Protein AF-A0AAV3X9K4-F1 (afdb_monomer_lite)

Organism: NCBI:txid2530354

Sequence (136 aa):
MIKLVSDRGDRSDAYQQALDDFGITQLLSCISNYRDRDFDALRMSLKQQELEDIATLLIEQLSANLKGAVLANNVLVIRNRVKLQRPWMIVRILPGAKTHAIARFVNRQDADDRLRALRRYVPNATFEIVFDLEES

pLDDT: mean 85.59, std 14.06, range [35.25, 97.44]

Structure (mmCIF, N/CA/C/O backbone):
data_AF-A0AAV3X9K4-F1
#
_entry.id   AF-A0AAV3X9K4-F1
#
loop_
_atom_site.group_PDB
_atom_site.id
_atom_site.type_symbol
_atom_site.label_atom_id
_atom_site.label_alt_id
_atom_site.label_comp_id
_atom_site.label_asym_id
_atom_site.label_entity_id
_atom_site.label_seq_id
_atom_site.pdbx_PDB_ins_code
_atom_site.Cartn_x
_atom_site.Cartn_y
_atom_site.Cartn_z
_atom_site.occupancy
_atom_site.B_iso_or_equiv
_atom_site.auth_seq_id
_atom_site.auth_comp_id
_atom_site.auth_asym_id
_atom_site.auth_atom_id
_atom_site.pdbx_PDB_model_num
ATOM 1 N N . MET A 1 1 ? 5.827 48.069 6.671 1.00 35.25 1 MET A N 1
ATOM 2 C CA . MET A 1 1 ? 5.234 47.195 5.637 1.00 35.25 1 MET A CA 1
ATOM 3 C C . MET A 1 1 ? 5.969 45.861 5.693 1.00 35.25 1 MET A C 1
ATOM 5 O O . MET A 1 1 ? 7.052 45.746 5.141 1.00 35.25 1 MET A O 1
ATOM 9 N N . ILE A 1 2 ? 5.471 44.906 6.485 1.00 38.19 2 ILE A N 1
ATOM 10 C CA . ILE A 1 2 ? 6.116 43.595 6.655 1.00 38.19 2 ILE A CA 1
ATOM 11 C C . ILE A 1 2 ? 5.591 42.695 5.536 1.00 38.19 2 ILE A C 1
ATOM 13 O O . ILE A 1 2 ? 4.393 42.423 5.479 1.00 38.19 2 ILE A O 1
ATOM 17 N N . LYS A 1 3 ? 6.469 42.282 4.615 1.00 40.41 3 LYS A N 1
ATOM 18 C CA . LYS A 1 3 ? 6.157 41.247 3.623 1.00 40.41 3 LYS A CA 1
ATOM 19 C C . LYS A 1 3 ? 5.995 39.927 4.379 1.00 40.41 3 LYS A C 1
ATOM 21 O O . LYS A 1 3 ? 6.973 39.385 4.883 1.00 40.41 3 LYS A O 1
ATOM 26 N N . LEU A 1 4 ? 4.765 39.427 4.462 1.00 43.09 4 LEU A N 1
ATOM 27 C CA . LEU A 1 4 ? 4.508 38.028 4.784 1.00 43.09 4 LEU A CA 1
ATOM 28 C C . LEU A 1 4 ? 5.077 37.190 3.633 1.00 43.09 4 LEU A C 1
ATOM 30 O O . LEU A 1 4 ? 4.514 37.161 2.539 1.00 43.09 4 LEU A O 1
ATOM 34 N N . VAL A 1 5 ? 6.234 36.572 3.868 1.00 49.72 5 VAL A N 1
ATOM 35 C CA . VAL A 1 5 ? 6.786 35.532 2.997 1.00 49.72 5 VAL A CA 1
ATOM 36 C C . VAL A 1 5 ? 5.818 34.353 3.037 1.00 49.72 5 VAL A C 1
ATOM 38 O O . VAL A 1 5 ? 5.462 33.850 4.102 1.00 49.72 5 VAL A O 1
ATOM 41 N N . SER A 1 6 ? 5.339 33.966 1.859 1.00 50.53 6 SER A N 1
ATOM 42 C CA . SER A 1 6 ? 4.433 32.842 1.651 1.00 50.53 6 SER A CA 1
ATOM 43 C C . SER A 1 6 ? 5.185 31.516 1.839 1.00 50.53 6 SER A C 1
ATOM 45 O O . SER A 1 6 ? 5.531 30.852 0.871 1.00 50.53 6 SER A O 1
ATOM 47 N N . ASP A 1 7 ? 5.406 31.121 3.094 1.00 50.31 7 ASP A N 1
ATOM 48 C CA . ASP A 1 7 ? 6.065 29.870 3.539 1.00 50.31 7 ASP A CA 1
ATOM 49 C C . ASP A 1 7 ? 5.244 28.585 3.254 1.00 50.31 7 ASP A C 1
ATOM 51 O O . ASP A 1 7 ? 5.577 27.487 3.689 1.00 50.31 7 ASP A O 1
ATOM 55 N N . ARG A 1 8 ? 4.113 28.693 2.541 1.00 48.66 8 ARG A N 1
ATOM 56 C CA . ARG A 1 8 ? 3.212 27.555 2.280 1.00 48.66 8 ARG A CA 1
ATOM 57 C C . ARG A 1 8 ? 3.469 26.804 0.970 1.00 48.66 8 ARG A C 1
ATOM 59 O O . ARG A 1 8 ? 2.984 25.686 0.858 1.00 48.66 8 ARG A O 1
ATOM 66 N N . GLY A 1 9 ? 4.204 27.382 0.017 1.00 54.50 9 GLY A N 1
ATOM 67 C CA . GLY A 1 9 ? 4.560 26.700 -1.241 1.00 54.50 9 GLY A CA 1
ATOM 68 C C . GLY A 1 9 ? 5.779 25.784 -1.090 1.00 54.50 9 GLY A C 1
ATOM 69 O O . GLY A 1 9 ? 5.721 24.605 -1.413 1.00 54.50 9 GLY A O 1
ATOM 70 N N . ASP A 1 10 ? 6.830 26.301 -0.455 1.00 54.97 10 ASP A N 1
ATOM 71 C CA . ASP A 1 10 ? 8.169 25.692 -0.412 1.00 54.97 10 ASP A CA 1
ATOM 72 C C . ASP A 1 10 ? 8.216 2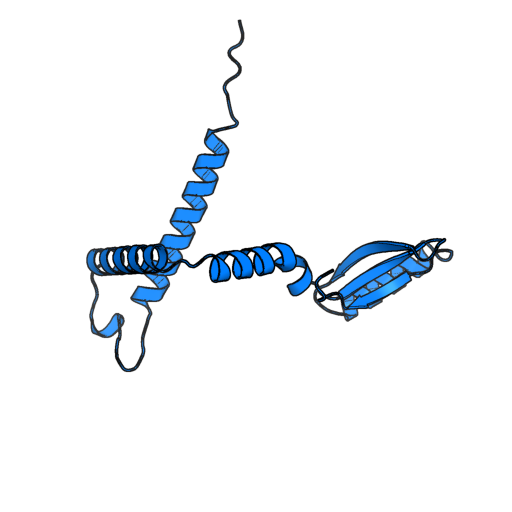4.324 0.307 1.00 54.97 10 ASP A C 1
ATOM 74 O O . ASP A 1 10 ? 8.901 23.392 -0.108 1.00 54.97 10 ASP A O 1
ATOM 78 N N . ARG A 1 11 ? 7.405 24.141 1.360 1.00 57.78 11 ARG A N 1
ATOM 79 C CA . ARG A 1 11 ? 7.310 22.857 2.085 1.00 57.78 11 ARG A CA 1
ATOM 80 C C . ARG A 1 11 ? 6.576 21.763 1.317 1.00 57.78 11 ARG A C 1
ATOM 82 O O . ARG A 1 11 ? 6.848 20.587 1.550 1.00 57.78 11 ARG A O 1
ATOM 89 N N . SER A 1 12 ? 5.622 22.138 0.468 1.00 65.00 12 SER A N 1
ATOM 90 C CA . SER A 1 12 ? 4.889 21.176 -0.357 1.00 65.00 12 SER A CA 1
ATOM 91 C C . SER A 1 12 ? 5.792 20.650 -1.466 1.00 65.00 12 SER A C 1
ATOM 93 O O . SER A 1 12 ? 5.822 19.445 -1.705 1.00 65.00 12 SER A O 1
ATOM 95 N N . ASP A 1 13 ? 6.577 21.544 -2.065 1.00 75.69 13 ASP A N 1
ATOM 96 C CA . ASP A 1 13 ? 7.486 21.221 -3.161 1.00 75.69 13 ASP A CA 1
ATOM 97 C C . ASP A 1 13 ? 8.658 20.361 -2.669 1.00 75.69 13 ASP A C 1
ATOM 99 O O . ASP A 1 13 ? 8.957 19.329 -3.265 1.00 75.69 13 ASP A O 1
ATOM 103 N N . ALA A 1 14 ? 9.246 20.687 -1.512 1.00 79.06 14 ALA A N 1
ATOM 104 C CA . ALA A 1 14 ? 10.305 19.872 -0.911 1.00 79.06 14 ALA A CA 1
ATOM 105 C C . ALA A 1 14 ? 9.825 18.472 -0.479 1.00 79.06 14 ALA A C 1
ATOM 107 O O . ALA A 1 14 ? 10.564 17.494 -0.600 1.00 79.06 14 ALA A O 1
ATOM 108 N N . TYR A 1 15 ? 8.592 18.352 0.029 1.00 71.56 15 TYR A N 1
ATOM 109 C CA . TYR A 1 15 ? 8.016 17.053 0.393 1.00 71.56 15 TYR A CA 1
ATOM 110 C C . TYR A 1 15 ? 7.717 16.199 -0.840 1.00 71.56 15 TYR A C 1
ATOM 112 O O . TYR A 1 15 ? 8.004 15.002 -0.835 1.00 71.56 15 TYR A O 1
ATOM 120 N N . GLN A 1 16 ? 7.170 16.813 -1.892 1.00 75.12 16 GLN A N 1
ATOM 121 C CA . GLN A 1 16 ? 6.910 16.125 -3.149 1.00 75.12 16 GLN A CA 1
ATOM 122 C C . GLN A 1 16 ? 8.218 15.657 -3.794 1.00 75.12 16 GLN A C 1
ATOM 124 O O . GLN A 1 16 ? 8.327 14.481 -4.124 1.00 75.12 16 GLN A O 1
ATOM 129 N N . GLN A 1 17 ? 9.241 16.515 -3.837 1.00 80.06 17 GLN A N 1
ATOM 130 C CA . GLN A 1 17 ? 10.571 16.148 -4.326 1.00 80.06 17 GLN A CA 1
ATOM 131 C C . GLN A 1 17 ? 11.157 14.962 -3.547 1.00 80.06 17 GLN A C 1
ATOM 133 O O . GLN A 1 17 ? 11.665 14.023 -4.143 1.00 80.06 17 GLN A O 1
ATOM 138 N N . ALA A 1 18 ? 11.030 14.947 -2.216 1.00 79.25 18 ALA A N 1
ATOM 139 C CA . ALA A 1 18 ? 11.521 13.836 -1.404 1.00 79.25 18 ALA A CA 1
ATOM 140 C C . ALA A 1 18 ? 10.777 12.513 -1.670 1.00 79.25 18 ALA A C 1
ATOM 142 O O . ALA A 1 18 ? 11.379 11.440 -1.597 1.00 79.25 18 ALA A O 1
ATOM 143 N N . LEU A 1 19 ? 9.472 12.568 -1.954 1.00 72.25 19 LEU A N 1
ATOM 144 C CA . LEU A 1 19 ? 8.698 11.388 -2.346 1.00 72.25 19 LEU A CA 1
ATOM 145 C C . LEU A 1 19 ? 9.105 10.882 -3.729 1.00 72.25 19 LEU A C 1
ATOM 147 O O . LEU A 1 19 ? 9.238 9.668 -3.905 1.00 72.25 19 LEU A O 1
ATOM 151 N N . ASP A 1 20 ? 9.317 11.796 -4.673 1.00 80.12 20 ASP A N 1
ATOM 152 C CA . ASP A 1 20 ? 9.749 11.478 -6.030 1.00 80.12 20 ASP A CA 1
ATOM 153 C C . ASP A 1 20 ? 11.145 10.835 -5.997 1.00 80.12 20 ASP A C 1
ATOM 155 O O . ASP A 1 20 ? 11.333 9.733 -6.517 1.00 80.12 20 ASP A O 1
ATOM 159 N N . ASP A 1 21 ? 12.087 11.436 -5.264 1.00 83.50 21 ASP A N 1
ATOM 160 C CA . ASP A 1 21 ? 13.442 10.913 -5.066 1.00 83.50 21 ASP A CA 1
ATOM 161 C C . ASP A 1 21 ? 13.423 9.525 -4.406 1.00 83.50 21 ASP A C 1
ATOM 163 O O . ASP A 1 21 ? 14.137 8.608 -4.830 1.00 83.50 21 ASP A O 1
ATOM 167 N N . PHE A 1 22 ? 12.580 9.333 -3.385 1.00 82.69 22 PHE A N 1
ATOM 168 C CA . PHE A 1 22 ? 12.434 8.043 -2.709 1.00 82.69 22 PHE A CA 1
ATOM 169 C C . PHE A 1 22 ? 11.865 6.971 -3.646 1.00 82.69 22 PHE A C 1
ATOM 171 O O . PHE A 1 22 ? 12.391 5.856 -3.705 1.00 82.69 22 PHE A O 1
ATOM 178 N N . GLY A 1 23 ? 10.813 7.305 -4.398 1.00 85.62 23 GLY A N 1
ATOM 179 C CA . GLY A 1 23 ? 10.168 6.397 -5.344 1.00 85.62 23 GLY A CA 1
ATOM 180 C C . GLY A 1 23 ? 11.102 5.972 -6.477 1.00 85.62 23 GLY A C 1
ATOM 181 O O . GLY A 1 23 ? 11.216 4.777 -6.760 1.00 85.62 23 GLY A O 1
ATOM 182 N N . ILE A 1 24 ? 11.823 6.926 -7.074 1.00 88.81 24 ILE A N 1
ATOM 183 C CA . ILE A 1 24 ? 12.800 6.665 -8.142 1.00 88.81 24 ILE A CA 1
ATOM 184 C C . ILE A 1 24 ? 13.943 5.795 -7.614 1.00 88.81 24 ILE A C 1
ATOM 186 O O . ILE A 1 24 ? 14.280 4.782 -8.227 1.00 88.81 24 ILE A O 1
ATOM 190 N N . THR A 1 25 ? 14.488 6.117 -6.439 1.00 90.81 25 THR A N 1
ATOM 191 C CA . THR A 1 25 ? 15.557 5.321 -5.814 1.00 90.81 25 THR A CA 1
ATOM 192 C C . THR A 1 25 ? 15.117 3.874 -5.578 1.00 90.81 25 THR A C 1
ATOM 194 O O . THR A 1 25 ? 15.864 2.934 -5.863 1.00 90.81 25 THR A O 1
ATOM 197 N N . GLN A 1 26 ? 13.893 3.669 -5.085 1.00 91.38 26 GLN A N 1
ATOM 198 C CA . GLN A 1 26 ? 13.358 2.331 -4.850 1.00 91.38 26 GLN A CA 1
ATOM 199 C C . GLN A 1 26 ? 13.172 1.548 -6.157 1.00 91.38 26 GLN A C 1
ATOM 201 O O . GLN A 1 26 ? 13.499 0.360 -6.206 1.00 91.38 26 GLN A O 1
ATOM 206 N N . LEU A 1 27 ? 12.688 2.203 -7.216 1.00 94.00 27 LEU A N 1
ATOM 207 C CA . LEU A 1 27 ? 12.517 1.589 -8.531 1.00 94.00 27 LEU A CA 1
ATOM 208 C C . LEU A 1 27 ? 13.863 1.186 -9.150 1.00 94.00 27 LEU A C 1
ATOM 210 O O . LEU A 1 27 ? 14.019 0.037 -9.558 1.00 94.00 27 LEU A O 1
ATOM 214 N N . LEU A 1 28 ? 14.856 2.080 -9.147 1.00 94.00 28 LEU A N 1
ATOM 215 C CA . LEU A 1 28 ? 16.207 1.793 -9.648 1.00 94.00 28 LEU A CA 1
ATOM 216 C C . LEU A 1 28 ? 16.866 0.638 -8.879 1.00 94.00 28 LEU A C 1
ATOM 218 O O . LEU A 1 28 ? 17.466 -0.259 -9.476 1.00 94.00 28 LEU A O 1
ATOM 222 N N . SER A 1 29 ? 16.702 0.608 -7.554 1.00 92.75 29 SER A N 1
ATOM 223 C CA . SER A 1 29 ? 17.171 -0.503 -6.719 1.00 92.75 29 SER A CA 1
ATOM 224 C C . SER A 1 29 ? 16.474 -1.820 -7.079 1.00 92.75 29 SER A C 1
ATOM 226 O O . SER A 1 29 ? 17.122 -2.860 -7.181 1.00 92.75 29 SER A O 1
ATOM 228 N N . CYS A 1 30 ? 15.166 -1.790 -7.343 1.00 93.69 30 CYS A N 1
ATOM 229 C CA . CYS A 1 30 ? 14.429 -2.975 -7.769 1.00 93.69 30 CYS A CA 1
ATOM 230 C C . CYS A 1 30 ? 14.936 -3.503 -9.117 1.00 93.69 30 CYS A C 1
ATOM 232 O O . CYS A 1 30 ? 15.242 -4.688 -9.210 1.00 93.69 30 CYS A O 1
ATOM 234 N N . ILE A 1 31 ? 15.093 -2.632 -10.122 1.00 94.25 31 ILE A N 1
ATOM 235 C CA . ILE A 1 31 ? 15.561 -3.011 -11.465 1.00 94.25 31 ILE A CA 1
ATOM 236 C C . ILE A 1 31 ? 16.985 -3.575 -11.402 1.00 94.25 31 ILE A C 1
ATOM 238 O O . ILE A 1 31 ? 17.242 -4.650 -11.934 1.00 94.25 31 ILE A O 1
ATOM 242 N N . SER A 1 32 ? 17.903 -2.890 -10.713 1.00 94.25 32 SER A N 1
ATOM 243 C CA . SER A 1 32 ? 19.316 -3.299 -10.625 1.00 94.25 32 SER A CA 1
ATOM 244 C C . SER A 1 32 ? 19.544 -4.625 -9.893 1.00 94.25 32 SER A C 1
ATOM 246 O O . SER A 1 32 ? 20.552 -5.288 -10.131 1.00 94.25 32 SER A O 1
ATOM 248 N N . ASN A 1 33 ? 18.606 -5.037 -9.037 1.00 94.38 33 ASN A N 1
ATOM 249 C CA . ASN A 1 33 ? 18.652 -6.311 -8.319 1.00 94.38 33 ASN A CA 1
ATOM 250 C C . ASN A 1 33 ? 17.677 -7.361 -8.882 1.00 94.38 33 ASN A C 1
ATOM 252 O O . ASN A 1 33 ? 17.576 -8.456 -8.323 1.00 94.38 33 ASN A O 1
ATOM 256 N N . TYR A 1 34 ? 16.942 -7.051 -9.955 1.00 94.81 34 TYR A N 1
ATOM 257 C CA . TYR A 1 34 ? 15.930 -7.954 -10.493 1.00 94.81 34 TYR A CA 1
ATOM 258 C C . TYR A 1 34 ? 16.566 -9.156 -11.193 1.00 94.81 34 TYR A C 1
ATOM 260 O O . TYR A 1 34 ? 17.508 -9.025 -11.983 1.00 94.81 34 TYR A O 1
ATOM 268 N N . ARG A 1 35 ? 16.016 -10.340 -10.911 1.00 94.62 35 ARG A N 1
ATOM 269 C CA . ARG A 1 35 ? 16.466 -11.594 -11.501 1.00 94.62 35 ARG A CA 1
ATOM 270 C C . ARG A 1 35 ? 15.337 -12.609 -11.592 1.00 94.62 35 ARG A C 1
ATOM 272 O O . ARG A 1 35 ? 14.777 -13.010 -10.573 1.00 94.62 35 ARG A O 1
ATOM 279 N N . ASP A 1 36 ? 15.089 -13.094 -12.796 1.00 94.81 36 ASP A N 1
ATOM 280 C CA . ASP A 1 36 ? 14.245 -14.245 -13.075 1.00 94.81 36 ASP A CA 1
ATOM 281 C C . ASP A 1 36 ? 14.847 -15.107 -14.207 1.00 94.81 36 ASP A C 1
ATOM 283 O O . ASP A 1 36 ? 16.066 -15.140 -14.403 1.00 94.81 36 ASP A O 1
ATOM 287 N N . ARG A 1 37 ? 14.010 -15.897 -14.890 1.00 93.69 37 ARG A N 1
ATOM 288 C CA . ARG A 1 37 ? 14.438 -16.751 -16.006 1.00 93.69 37 ARG A CA 1
ATOM 289 C C . ARG A 1 37 ? 14.774 -15.948 -17.267 1.00 93.69 37 ARG A C 1
ATOM 291 O O . ARG A 1 37 ? 15.647 -16.380 -18.018 1.00 93.69 37 ARG A O 1
ATOM 298 N N . ASP A 1 38 ? 14.080 -14.842 -17.489 1.00 92.81 38 ASP A N 1
ATOM 299 C CA . ASP A 1 38 ? 14.089 -14.086 -18.738 1.00 92.81 38 ASP A CA 1
ATOM 300 C C . ASP A 1 38 ? 15.000 -12.848 -18.643 1.00 92.81 38 ASP A C 1
ATOM 302 O O . ASP A 1 38 ? 15.515 -12.379 -19.659 1.00 92.81 38 ASP A O 1
ATOM 306 N N . PHE A 1 39 ? 15.269 -12.357 -17.428 1.00 92.44 39 PHE A N 1
ATOM 307 C CA . PHE A 1 39 ? 16.092 -11.183 -17.159 1.00 92.44 39 PHE A CA 1
ATOM 308 C C . PHE A 1 39 ? 16.954 -11.349 -15.901 1.00 92.44 39 PHE A C 1
ATOM 310 O O . PHE A 1 39 ? 16.492 -11.786 -14.851 1.00 92.44 39 PHE A O 1
ATOM 317 N N . ASP A 1 40 ? 18.220 -10.938 -15.976 1.00 94.81 40 ASP A N 1
ATOM 318 C CA . ASP A 1 40 ? 19.151 -10.947 -14.845 1.00 94.81 40 ASP A CA 1
ATOM 319 C C . ASP A 1 40 ? 20.024 -9.690 -14.900 1.00 94.81 40 ASP A C 1
ATOM 321 O O . ASP A 1 40 ? 21.003 -9.629 -15.651 1.00 94.81 40 ASP A O 1
ATOM 325 N N . ALA A 1 41 ? 19.656 -8.683 -14.105 1.00 92.19 41 ALA A N 1
ATOM 326 C CA . ALA A 1 41 ? 20.299 -7.370 -14.110 1.00 92.19 41 ALA A CA 1
ATOM 327 C C . ALA A 1 41 ? 21.808 -7.451 -13.833 1.00 92.19 41 ALA A C 1
ATOM 329 O O . ALA A 1 41 ? 22.609 -6.761 -14.470 1.00 92.19 41 ALA A O 1
ATOM 330 N N . LEU A 1 42 ? 22.205 -8.340 -12.917 1.00 89.00 42 LEU A N 1
ATOM 331 C CA . LEU A 1 42 ? 23.599 -8.518 -12.515 1.00 89.00 42 LEU A CA 1
ATOM 332 C C . LEU A 1 42 ? 24.422 -9.148 -13.638 1.00 89.00 42 LEU A C 1
ATOM 334 O O . LEU A 1 42 ? 25.557 -8.739 -13.880 1.00 89.00 42 LEU A O 1
ATOM 338 N N . ARG A 1 43 ? 23.854 -10.120 -14.363 1.00 91.75 43 ARG A N 1
ATOM 339 C CA . ARG A 1 43 ? 24.532 -10.733 -15.519 1.00 91.75 43 ARG A CA 1
ATOM 340 C C . ARG A 1 43 ? 24.632 -9.787 -16.706 1.00 91.75 43 ARG A C 1
ATOM 342 O O . ARG A 1 43 ? 25.597 -9.883 -17.459 1.00 91.75 43 ARG A O 1
ATOM 349 N N . MET A 1 44 ? 23.662 -8.892 -16.867 1.00 92.50 44 MET A N 1
ATOM 350 C CA . MET A 1 44 ? 23.648 -7.913 -17.953 1.00 92.50 44 MET A CA 1
ATOM 351 C C . MET A 1 44 ? 24.597 -6.732 -17.715 1.00 92.50 44 MET A C 1
ATOM 353 O O . MET A 1 44 ? 24.901 -6.023 -18.666 1.00 92.50 44 MET A O 1
ATOM 357 N N . SER A 1 45 ? 25.123 -6.557 -16.492 1.00 89.25 45 SER A N 1
ATOM 358 C CA . SER A 1 45 ? 26.061 -5.473 -16.144 1.00 89.25 45 SER A CA 1
ATOM 359 C C . SER A 1 45 ? 25.543 -4.090 -16.561 1.00 89.25 45 SER A C 1
ATOM 361 O O . SER A 1 45 ? 26.275 -3.297 -17.156 1.00 89.25 45 SER A O 1
ATOM 363 N N . LEU A 1 46 ? 24.264 -3.832 -16.270 1.00 89.94 46 LEU A N 1
ATOM 364 C CA . LEU A 1 46 ? 23.570 -2.613 -16.681 1.00 89.94 46 LEU A CA 1
ATOM 365 C C . LEU A 1 46 ? 24.288 -1.369 -16.159 1.00 89.94 46 LEU A C 1
ATOM 367 O O . LEU A 1 46 ? 24.635 -1.274 -14.978 1.00 89.94 46 LEU A O 1
ATOM 371 N N . LYS A 1 47 ? 24.485 -0.393 -17.043 1.00 93.56 47 LYS A N 1
ATOM 372 C CA . LYS A 1 47 ? 24.982 0.926 -16.657 1.00 93.56 47 LYS A CA 1
ATOM 373 C C . LYS A 1 47 ? 23.875 1.721 -15.978 1.00 93.56 47 LYS A C 1
ATOM 375 O O . LYS A 1 47 ? 22.694 1.513 -16.239 1.00 93.56 47 LYS A O 1
ATOM 380 N N . GLN A 1 48 ? 24.273 2.712 -15.183 1.00 90.75 48 GLN A N 1
ATOM 381 C CA . GLN A 1 48 ? 23.339 3.632 -14.532 1.00 90.75 48 GLN A CA 1
ATOM 382 C C . GLN A 1 48 ? 22.353 4.268 -15.528 1.00 90.75 48 GLN A C 1
ATOM 384 O O . GLN A 1 48 ? 21.156 4.270 -15.272 1.00 90.75 48 GLN A O 1
ATOM 389 N N . GLN A 1 49 ? 22.838 4.707 -16.695 1.00 93.12 49 GLN A N 1
ATOM 390 C CA . GLN A 1 49 ? 21.980 5.274 -17.740 1.00 93.12 49 GLN A CA 1
ATOM 391 C C . GLN A 1 49 ? 20.918 4.279 -18.231 1.00 93.12 49 GLN A C 1
ATOM 393 O O . GLN A 1 49 ? 19.764 4.643 -18.392 1.00 93.12 49 GLN A O 1
ATOM 398 N N . GLU A 1 50 ? 21.280 3.008 -18.424 1.00 92.94 50 GLU A N 1
ATOM 399 C CA . GLU A 1 50 ? 20.333 1.987 -18.892 1.00 92.94 50 GLU A CA 1
ATOM 400 C C . GLU A 1 50 ? 19.269 1.686 -17.828 1.00 92.94 50 GLU A C 1
ATOM 402 O O . GLU A 1 50 ? 18.110 1.454 -18.163 1.00 92.94 50 GLU A O 1
ATOM 407 N N . LEU A 1 51 ? 19.633 1.731 -16.541 1.00 92.44 51 LEU A N 1
ATOM 408 C CA . LEU A 1 51 ? 18.672 1.611 -15.440 1.00 92.44 51 LEU A CA 1
ATOM 409 C C . LEU A 1 51 ? 17.673 2.776 -15.433 1.00 92.44 51 LEU A C 1
ATOM 411 O O . LEU A 1 51 ? 16.47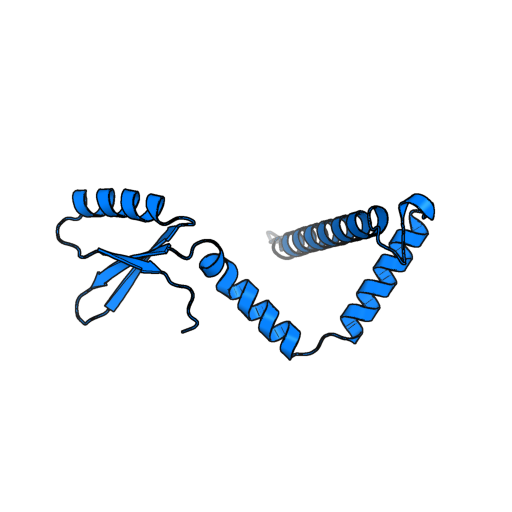7 2.553 -15.242 1.00 92.44 51 LEU A O 1
ATOM 415 N N . GLU A 1 52 ? 18.156 3.998 -15.652 1.00 93.19 52 GLU A N 1
ATOM 416 C CA . GLU A 1 52 ? 17.335 5.212 -15.724 1.00 93.19 52 GLU A CA 1
ATOM 417 C C . GLU A 1 52 ? 16.409 5.209 -16.946 1.00 93.19 52 GLU A C 1
ATOM 419 O O . GLU A 1 52 ? 15.223 5.530 -16.825 1.00 93.19 52 GLU A O 1
ATOM 424 N N . ASP A 1 53 ? 16.906 4.765 -18.100 1.00 93.94 53 ASP A N 1
ATOM 425 C CA . ASP A 1 53 ? 16.118 4.644 -19.327 1.00 93.94 53 ASP A CA 1
ATOM 426 C C . ASP A 1 53 ? 15.015 3.582 -19.165 1.00 93.94 53 ASP A C 1
ATOM 428 O O . ASP A 1 53 ? 13.857 3.824 -19.516 1.00 93.94 53 ASP A O 1
ATOM 432 N N . ILE A 1 54 ? 15.328 2.427 -18.559 1.00 94.81 54 ILE A N 1
ATOM 433 C CA . ILE A 1 54 ? 14.326 1.398 -18.232 1.00 94.81 54 ILE A CA 1
ATOM 434 C C . ILE A 1 54 ? 13.281 1.957 -17.260 1.00 94.81 54 ILE A C 1
ATOM 436 O O . ILE A 1 54 ? 12.084 1.775 -17.485 1.00 94.81 54 ILE A O 1
ATOM 440 N N . ALA A 1 55 ? 13.701 2.642 -16.192 1.00 93.19 55 ALA A N 1
ATOM 441 C CA . ALA A 1 55 ? 12.778 3.240 -15.230 1.00 93.19 55 ALA A CA 1
ATOM 442 C C . ALA A 1 55 ? 11.834 4.247 -15.908 1.00 93.19 55 ALA A C 1
ATOM 444 O O . ALA A 1 55 ? 10.626 4.211 -15.668 1.00 93.19 55 ALA A O 1
ATOM 445 N N . THR A 1 56 ? 12.367 5.081 -16.804 1.00 94.44 56 THR A N 1
ATOM 446 C CA . THR A 1 56 ? 11.592 6.049 -17.592 1.00 94.44 56 THR A CA 1
ATOM 447 C C . THR A 1 56 ? 10.547 5.345 -18.456 1.00 94.44 56 THR A C 1
ATOM 449 O O . THR A 1 56 ? 9.359 5.652 -18.353 1.00 94.44 56 THR A O 1
ATOM 452 N N . LEU A 1 57 ? 10.952 4.332 -19.229 1.00 95.25 57 LEU A N 1
ATOM 453 C CA . LEU A 1 57 ? 10.038 3.557 -20.074 1.00 95.25 57 LEU A CA 1
ATOM 454 C C . LEU A 1 57 ? 8.938 2.863 -19.260 1.00 95.25 57 LEU A C 1
ATOM 456 O O . LEU A 1 57 ? 7.781 2.836 -19.679 1.00 95.25 57 LEU A O 1
ATOM 460 N N . LEU A 1 58 ? 9.266 2.318 -18.086 1.00 94.12 58 LEU A N 1
ATOM 461 C CA . LEU A 1 58 ? 8.283 1.687 -17.203 1.00 94.12 58 LEU A CA 1
ATOM 462 C C . LEU A 1 58 ? 7.274 2.700 -16.649 1.00 94.12 58 LEU A C 1
ATOM 464 O O . LEU A 1 58 ? 6.079 2.403 -16.601 1.00 94.12 58 LEU A O 1
ATOM 468 N N . ILE A 1 59 ? 7.727 3.895 -16.258 1.00 91.44 59 ILE A N 1
ATOM 469 C CA . ILE A 1 59 ? 6.850 4.975 -15.785 1.00 91.44 59 ILE A CA 1
ATOM 470 C C . ILE A 1 59 ? 5.914 5.433 -16.908 1.00 91.44 59 ILE A C 1
ATOM 472 O O . ILE A 1 59 ? 4.710 5.577 -16.677 1.00 91.44 59 ILE A O 1
ATOM 476 N N . GLU A 1 60 ? 6.428 5.617 -18.124 1.00 92.50 60 GLU A N 1
ATOM 477 C CA . GLU A 1 60 ? 5.625 5.987 -19.294 1.00 92.50 60 GLU A CA 1
ATOM 478 C C . GLU A 1 60 ? 4.577 4.918 -19.622 1.00 92.50 60 GLU A C 1
ATOM 480 O O . GLU A 1 60 ? 3.392 5.228 -19.776 1.00 92.50 60 GLU A O 1
ATOM 485 N N . GLN A 1 61 ? 4.987 3.646 -19.663 1.00 93.00 61 GLN A N 1
ATOM 486 C CA . GLN A 1 61 ? 4.085 2.523 -19.913 1.00 93.00 61 GLN A CA 1
ATOM 487 C C . GLN A 1 61 ? 3.003 2.419 -18.842 1.00 93.00 61 GLN A C 1
ATOM 489 O O . GLN A 1 61 ? 1.828 2.251 -19.176 1.00 93.00 61 GLN A O 1
ATOM 494 N N . LEU A 1 62 ? 3.367 2.533 -17.563 1.00 89.50 62 LEU A N 1
ATOM 495 C CA . LEU A 1 62 ? 2.404 2.519 -16.467 1.00 89.50 62 LEU A CA 1
ATOM 496 C C . LEU A 1 62 ? 1.400 3.661 -16.631 1.00 89.50 62 LEU A C 1
ATOM 498 O O . LEU A 1 62 ? 0.196 3.414 -16.599 1.00 89.50 62 LEU A O 1
ATOM 502 N N . SER A 1 63 ? 1.895 4.878 -16.864 1.00 89.88 63 SER A N 1
ATOM 503 C CA . SER A 1 63 ? 1.083 6.091 -17.007 1.00 89.88 63 SER A CA 1
ATOM 504 C C . SER A 1 63 ? 0.083 5.978 -18.156 1.00 89.88 63 SER A C 1
ATOM 506 O O . SER A 1 63 ? -1.094 6.292 -17.980 1.00 89.88 63 SER A O 1
ATOM 508 N N . ALA A 1 64 ? 0.515 5.449 -19.303 1.00 91.62 64 ALA A N 1
ATOM 509 C CA . ALA A 1 64 ? -0.346 5.223 -20.461 1.00 91.62 64 ALA A CA 1
ATOM 510 C C . ALA A 1 64 ? -1.430 4.155 -20.219 1.00 91.62 64 ALA A C 1
ATOM 512 O O . ALA A 1 64 ? -2.468 4.164 -20.880 1.00 91.62 64 ALA A O 1
ATOM 513 N N . ASN A 1 65 ? -1.212 3.241 -19.270 1.00 90.69 65 ASN A N 1
ATOM 514 C CA . ASN A 1 65 ? -2.115 2.127 -18.976 1.00 90.69 65 ASN A CA 1
ATOM 515 C C . ASN A 1 65 ? -2.958 2.323 -17.702 1.00 90.69 65 ASN A C 1
ATOM 517 O O . ASN A 1 65 ? -3.713 1.420 -17.320 1.00 90.69 65 ASN A O 1
ATOM 521 N N . LEU A 1 66 ? -2.884 3.489 -17.048 1.00 90.56 66 LEU A N 1
ATOM 522 C CA . LEU A 1 66 ? -3.693 3.787 -15.866 1.00 90.56 66 LEU A CA 1
ATOM 523 C C . LEU A 1 66 ? -5.186 3.838 -16.217 1.00 90.56 66 LEU A C 1
ATOM 525 O O . LEU A 1 66 ? -5.668 4.725 -16.918 1.00 90.56 66 LEU A O 1
ATOM 529 N N . LYS A 1 67 ? -5.951 2.891 -15.665 1.00 91.81 67 LYS A N 1
ATOM 530 C CA . LYS A 1 67 ? -7.417 2.867 -15.755 1.00 91.81 67 LYS A CA 1
ATOM 531 C C . LYS A 1 67 ? -8.037 3.419 -14.479 1.00 91.81 67 LYS A C 1
ATOM 533 O O . LYS A 1 67 ? -7.563 3.133 -13.378 1.00 91.81 67 LYS A O 1
ATOM 538 N N . GLY A 1 68 ? -9.173 4.105 -14.614 1.00 89.19 68 GLY A N 1
ATOM 539 C CA . GLY A 1 68 ? -9.920 4.650 -13.473 1.00 89.19 68 GLY A CA 1
ATOM 540 C C . GLY A 1 68 ? -10.243 3.608 -12.394 1.00 89.19 68 GLY A C 1
ATOM 541 O O . GLY A 1 68 ? -10.139 3.910 -11.211 1.00 89.19 68 GLY A O 1
ATOM 542 N N . ALA A 1 69 ? -10.531 2.359 -12.779 1.00 87.25 69 ALA A N 1
ATOM 543 C CA . ALA A 1 69 ? -10.770 1.263 -11.834 1.00 87.25 69 ALA A CA 1
ATOM 544 C C . ALA A 1 69 ? -9.550 0.953 -10.943 1.00 87.25 69 ALA A C 1
ATOM 546 O O . ALA A 1 69 ? -9.698 0.736 -9.742 1.00 87.25 69 ALA A O 1
ATOM 547 N N . VAL A 1 70 ? -8.339 0.983 -11.511 1.00 86.38 70 VAL A N 1
ATOM 548 C CA . VAL A 1 70 ? -7.092 0.766 -10.760 1.00 86.38 70 VAL A CA 1
ATOM 549 C C . VAL A 1 70 ? -6.868 1.917 -9.784 1.00 86.38 70 VAL A C 1
ATOM 551 O O . VAL A 1 70 ? -6.537 1.682 -8.623 1.00 86.38 70 VAL A O 1
ATOM 554 N N . LEU A 1 71 ? -7.101 3.158 -10.216 1.00 89.94 71 LEU A N 1
ATOM 555 C CA . LEU A 1 71 ? -6.984 4.331 -9.347 1.00 89.94 71 LEU A CA 1
ATOM 556 C C . LEU A 1 71 ? -7.999 4.291 -8.200 1.00 89.94 71 LEU A C 1
ATOM 558 O O . LEU A 1 71 ? -7.622 4.499 -7.049 1.00 89.94 71 LEU A O 1
ATOM 562 N N . ALA A 1 72 ? -9.258 3.957 -8.488 1.00 87.12 72 ALA A N 1
ATOM 563 C CA . ALA A 1 72 ? -10.304 3.828 -7.477 1.00 87.12 72 ALA A CA 1
ATOM 564 C C . ALA A 1 72 ? -9.947 2.771 -6.419 1.00 87.12 72 ALA A C 1
ATOM 566 O O . ALA A 1 72 ? -10.032 3.051 -5.223 1.00 87.12 72 ALA A O 1
ATOM 567 N N . ASN A 1 73 ? -9.463 1.600 -6.847 1.00 85.50 73 ASN A N 1
ATOM 568 C CA . ASN A 1 73 ? -9.012 0.550 -5.935 1.00 85.50 73 ASN A CA 1
ATOM 569 C C . ASN A 1 73 ? -7.815 0.995 -5.074 1.00 85.50 73 ASN A C 1
ATOM 571 O O . ASN A 1 73 ? -7.789 0.763 -3.870 1.00 85.50 73 ASN A O 1
ATOM 575 N N . ASN A 1 74 ? -6.831 1.688 -5.653 1.00 84.88 74 ASN A N 1
ATOM 576 C CA . ASN A 1 74 ? -5.695 2.202 -4.882 1.00 84.88 74 ASN A CA 1
ATOM 577 C C . ASN A 1 74 ? -6.120 3.266 -3.862 1.00 84.88 74 ASN A C 1
ATOM 579 O O . ASN A 1 74 ? -5.679 3.227 -2.714 1.00 84.88 74 ASN A O 1
ATOM 583 N N . VAL A 1 75 ? -7.013 4.185 -4.239 1.00 88.31 75 VAL A N 1
ATOM 584 C CA . VAL A 1 75 ? -7.572 5.184 -3.314 1.00 88.31 75 VAL A CA 1
ATOM 585 C C . VAL A 1 75 ? -8.293 4.503 -2.155 1.00 88.31 75 VAL A C 1
ATOM 587 O O . VAL A 1 75 ? -8.129 4.918 -1.007 1.00 88.31 75 VAL A O 1
ATOM 590 N N . LEU A 1 76 ? -9.055 3.447 -2.435 1.00 83.69 76 LEU A N 1
ATOM 591 C CA . LEU A 1 76 ? -9.722 2.652 -1.413 1.00 83.69 76 LEU A CA 1
ATOM 592 C C . LEU A 1 76 ? -8.713 2.030 -0.435 1.00 83.69 76 LEU A C 1
ATOM 594 O O . LEU A 1 76 ? -8.841 2.209 0.778 1.00 83.69 76 LEU A O 1
ATOM 598 N N . VAL A 1 77 ? -7.669 1.376 -0.950 1.00 81.31 77 VAL A N 1
ATOM 599 C CA . VAL A 1 77 ? -6.594 0.792 -0.130 1.00 81.31 77 VAL A CA 1
ATOM 600 C C . VAL A 1 77 ? -5.897 1.857 0.719 1.00 81.31 77 VAL A C 1
ATOM 602 O O . VAL A 1 77 ? -5.661 1.637 1.906 1.00 81.31 77 VAL A O 1
ATOM 605 N N . ILE A 1 78 ? -5.599 3.031 0.154 1.00 84.25 78 ILE A N 1
AT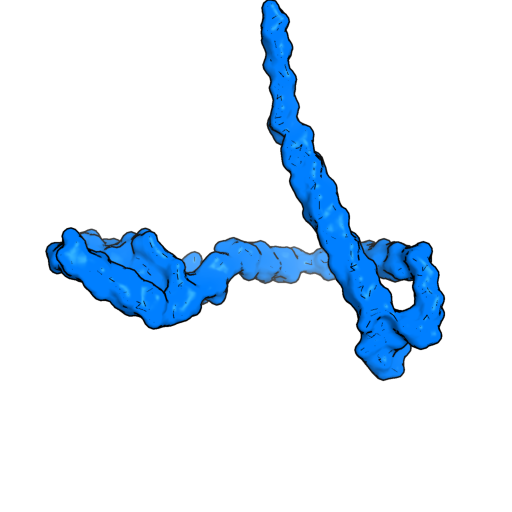OM 606 C CA . ILE A 1 78 ? -4.958 4.143 0.872 1.00 84.25 78 ILE A CA 1
ATOM 607 C C . ILE A 1 78 ? -5.858 4.649 2.002 1.00 84.25 78 ILE A C 1
ATOM 609 O O . ILE A 1 78 ? -5.405 4.765 3.143 1.00 84.25 78 ILE A O 1
ATOM 613 N N . ARG A 1 79 ? -7.137 4.910 1.711 1.00 82.50 79 ARG A N 1
ATOM 614 C CA . ARG A 1 79 ? -8.116 5.382 2.705 1.00 82.50 79 ARG A CA 1
ATOM 615 C C . ARG A 1 79 ? -8.296 4.380 3.843 1.00 82.50 79 ARG A C 1
ATOM 617 O O . ARG A 1 79 ? -8.419 4.782 4.997 1.00 82.50 79 ARG A O 1
ATOM 624 N N . ASN A 1 80 ? -8.232 3.089 3.534 1.00 81.50 80 ASN A N 1
ATOM 625 C CA . ASN A 1 80 ? -8.418 2.017 4.507 1.00 81.50 80 ASN A CA 1
ATOM 626 C C . ASN A 1 80 ? -7.106 1.482 5.100 1.00 81.50 80 ASN A C 1
ATOM 628 O O . ASN A 1 80 ? -7.140 0.577 5.932 1.00 81.50 80 ASN A O 1
ATOM 632 N N . ARG A 1 81 ? -5.945 2.059 4.764 1.00 77.38 81 ARG A N 1
ATOM 633 C CA . ARG A 1 81 ? -4.625 1.550 5.175 1.00 77.38 81 ARG A CA 1
ATOM 634 C C . ARG A 1 81 ? -4.484 1.404 6.690 1.00 77.38 81 ARG A C 1
ATOM 636 O O . ARG A 1 81 ? -3.942 0.411 7.167 1.00 77.38 81 ARG A O 1
ATOM 643 N N . VAL A 1 82 ? -5.009 2.364 7.454 1.00 71.31 82 VAL A N 1
ATOM 644 C CA . VAL A 1 82 ? -4.997 2.306 8.927 1.00 71.31 82 VAL A CA 1
ATOM 645 C C . VAL A 1 82 ? -5.915 1.199 9.449 1.00 71.31 82 VAL A C 1
ATOM 647 O O . VAL A 1 82 ? -5.542 0.526 10.409 1.00 71.31 82 VAL A O 1
ATOM 650 N N . LYS A 1 83 ? -7.077 0.972 8.815 1.00 77.44 83 LYS A N 1
ATOM 651 C CA . LYS A 1 83 ? -7.966 -0.146 9.168 1.00 77.44 83 LYS A CA 1
ATOM 652 C C . LYS A 1 83 ? -7.268 -1.485 8.929 1.00 77.44 83 LYS A C 1
ATOM 654 O O . LYS A 1 83 ? -7.225 -2.315 9.828 1.00 77.44 83 LYS A O 1
ATOM 659 N N . LEU A 1 84 ? -6.641 -1.637 7.763 1.00 75.38 84 LEU A N 1
ATOM 660 C CA . LEU A 1 84 ? -5.923 -2.850 7.365 1.00 75.38 84 LEU A CA 1
ATOM 661 C C . LEU A 1 84 ? -4.734 -3.160 8.286 1.00 75.38 84 LEU A C 1
ATOM 663 O O . LEU A 1 84 ? -4.500 -4.314 8.623 1.00 75.38 84 LEU A O 1
ATOM 667 N N . GLN A 1 85 ? -3.990 -2.139 8.725 1.00 85.06 85 GLN A N 1
ATOM 668 C CA . GLN A 1 85 ? -2.844 -2.330 9.623 1.00 85.06 85 GLN A CA 1
ATOM 669 C C . GLN A 1 85 ? -3.241 -2.536 11.088 1.00 85.06 85 GLN A C 1
ATOM 671 O O . GLN A 1 85 ? -2.460 -3.086 11.864 1.00 85.06 85 GLN A O 1
ATOM 676 N N . ARG A 1 86 ? -4.411 -2.038 11.498 1.00 89.75 86 ARG A N 1
ATOM 677 C CA . ARG A 1 86 ? -4.873 -2.056 12.890 1.00 89.75 86 ARG A CA 1
ATOM 678 C C . ARG A 1 86 ? -6.354 -2.449 12.944 1.00 89.75 86 ARG A C 1
ATOM 680 O O . ARG A 1 86 ? -7.207 -1.591 13.208 1.00 89.75 86 ARG A O 1
ATOM 687 N N . PRO A 1 87 ? -6.670 -3.726 12.665 1.00 91.88 87 PRO A N 1
ATOM 688 C CA . PRO A 1 87 ? -8.051 -4.163 12.488 1.00 91.88 87 PRO A CA 1
ATOM 689 C C . PRO A 1 87 ? -8.803 -4.302 13.815 1.00 91.88 87 PRO A C 1
ATOM 691 O O . PRO A 1 87 ? -10.029 -4.260 13.839 1.00 91.88 87 PRO A O 1
ATOM 694 N N . TRP A 1 88 ? -8.089 -4.436 14.934 1.00 94.38 88 TRP A N 1
ATOM 695 C CA . TRP A 1 88 ? -8.699 -4.564 16.253 1.00 94.38 88 TRP A CA 1
ATOM 696 C C . TRP A 1 88 ? -9.012 -3.190 16.825 1.00 94.38 88 TRP A C 1
ATOM 698 O O . TRP A 1 88 ? -8.104 -2.412 17.099 1.00 94.38 88 TRP A O 1
ATOM 708 N N . MET A 1 89 ? -10.286 -2.881 17.034 1.00 94.38 89 MET A N 1
ATOM 709 C CA . MET A 1 89 ? -10.737 -1.603 17.572 1.00 94.38 89 MET A CA 1
ATOM 710 C C . MET A 1 89 ? -11.421 -1.797 18.920 1.00 94.38 89 MET A C 1
ATOM 712 O O . MET A 1 89 ? -12.256 -2.680 19.066 1.00 94.38 89 MET A O 1
ATOM 716 N N . ILE A 1 90 ? -11.129 -0.927 19.887 1.00 95.94 90 ILE A N 1
ATOM 717 C CA . ILE A 1 90 ? -11.978 -0.773 21.073 1.00 95.94 90 ILE A CA 1
ATOM 718 C C . ILE A 1 90 ? -13.026 0.294 20.774 1.00 95.94 90 ILE A C 1
ATOM 720 O O . ILE A 1 90 ? -12.677 1.439 20.467 1.00 95.94 90 ILE A O 1
ATOM 724 N N . VAL A 1 91 ? -14.298 -0.059 20.922 1.00 95.81 91 VAL A N 1
ATOM 725 C CA . VAL A 1 91 ? -15.429 0.870 20.850 1.00 95.81 91 VAL A CA 1
ATOM 726 C C . VAL A 1 91 ? -16.053 1.053 22.225 1.00 95.81 91 VAL A C 1
ATOM 728 O O . VAL A 1 91 ? -16.099 0.132 23.040 1.00 95.81 91 VAL A O 1
ATOM 731 N N . ARG A 1 92 ? -16.551 2.259 22.486 1.00 94.88 92 ARG A N 1
ATOM 732 C CA . ARG A 1 92 ? -17.437 2.550 23.610 1.00 94.88 92 ARG A CA 1
ATOM 733 C C . ARG A 1 92 ? -18.879 2.523 23.124 1.00 94.88 92 ARG A C 1
ATOM 735 O O . ARG A 1 92 ? -19.206 3.218 22.163 1.00 94.88 92 ARG A O 1
ATOM 742 N N . ILE A 1 93 ? -19.730 1.775 23.815 1.00 94.12 93 ILE A N 1
ATOM 743 C CA . ILE A 1 93 ? -21.171 1.761 23.566 1.00 94.12 93 ILE A CA 1
ATOM 744 C C . ILE A 1 93 ? -21.799 2.951 24.297 1.00 94.12 93 ILE A C 1
ATOM 746 O O . ILE A 1 93 ? -21.561 3.171 25.488 1.00 94.12 93 ILE A O 1
ATOM 750 N N . LEU A 1 94 ? -22.570 3.746 23.565 1.00 92.06 94 LEU A N 1
ATOM 751 C CA . LEU A 1 94 ? -23.292 4.917 24.049 1.00 92.06 94 LEU A CA 1
ATOM 752 C C . LEU A 1 94 ? -24.809 4.664 23.984 1.00 92.06 94 LEU A C 1
ATOM 754 O O . LEU A 1 94 ? -25.263 3.805 23.221 1.00 92.06 94 LEU A O 1
ATOM 758 N N . PRO A 1 95 ? -25.618 5.421 24.749 1.00 91.06 95 PRO A N 1
ATOM 759 C CA . PRO A 1 95 ? -27.071 5.336 24.661 1.00 91.06 95 PRO A CA 1
ATOM 760 C C . PRO A 1 95 ? -27.585 5.532 23.228 1.00 91.06 95 PRO A C 1
ATOM 762 O O . PRO A 1 95 ? -27.021 6.301 22.447 1.00 91.06 95 PRO A O 1
ATOM 765 N N . GLY A 1 96 ? -28.680 4.847 22.896 1.00 88.44 96 GLY A N 1
ATOM 766 C CA . GLY A 1 96 ? -29.285 4.913 21.562 1.00 88.44 96 GLY A CA 1
ATOM 767 C C . GLY A 1 96 ? -28.528 4.119 20.495 1.00 88.44 96 GLY A C 1
ATOM 768 O O . GLY A 1 96 ? -28.510 4.543 19.345 1.00 88.44 96 GLY A O 1
ATOM 769 N N . ALA A 1 97 ? -27.891 3.005 2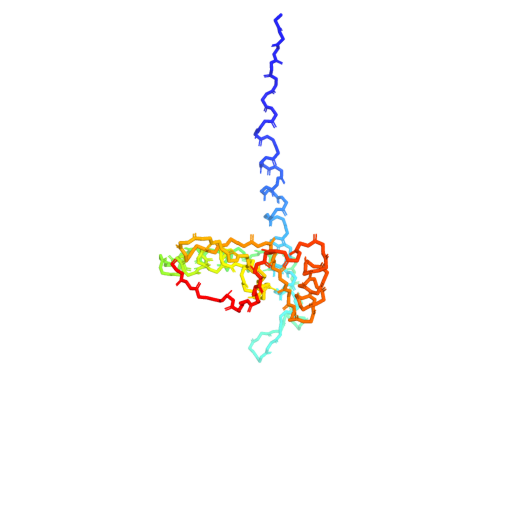0.881 1.00 83.31 97 ALA A N 1
ATOM 770 C CA . ALA A 1 97 ? -27.168 2.092 19.986 1.00 83.31 97 ALA A CA 1
ATOM 771 C C . ALA A 1 97 ? -26.034 2.756 19.179 1.00 83.31 97 ALA A C 1
ATOM 773 O O . ALA A 1 97 ? -25.673 2.305 18.096 1.00 83.31 97 ALA A O 1
ATOM 774 N N . LYS A 1 98 ? -25.457 3.839 19.711 1.00 89.06 98 LYS A N 1
ATOM 775 C CA . LYS A 1 98 ? -24.317 4.522 19.094 1.00 89.06 98 LYS A CA 1
ATOM 776 C C . LYS A 1 98 ? -23.017 3.920 19.605 1.00 89.06 98 LYS A C 1
ATOM 778 O O . LYS A 1 98 ? -22.889 3.635 20.794 1.00 89.06 98 LYS A O 1
ATOM 783 N N . THR A 1 99 ? -22.029 3.791 18.733 1.00 91.12 99 THR A N 1
ATOM 784 C CA . THR A 1 99 ? -20.673 3.379 19.106 1.00 91.12 99 THR A CA 1
ATOM 785 C C . THR A 1 99 ? -19.690 4.514 18.846 1.00 91.12 99 THR A C 1
ATOM 787 O O . THR A 1 99 ? -19.869 5.329 17.942 1.00 91.12 99 THR A O 1
ATOM 790 N N . HIS A 1 100 ? -18.657 4.610 19.680 1.00 91.44 100 HIS A N 1
ATOM 791 C CA . HIS A 1 100 ? -17.578 5.579 19.516 1.00 91.44 100 HIS A CA 1
ATOM 792 C C . HIS A 1 100 ? -16.224 4.870 19.565 1.00 91.44 100 HIS A C 1
ATOM 794 O O . HIS A 1 100 ? -15.914 4.195 20.548 1.00 91.4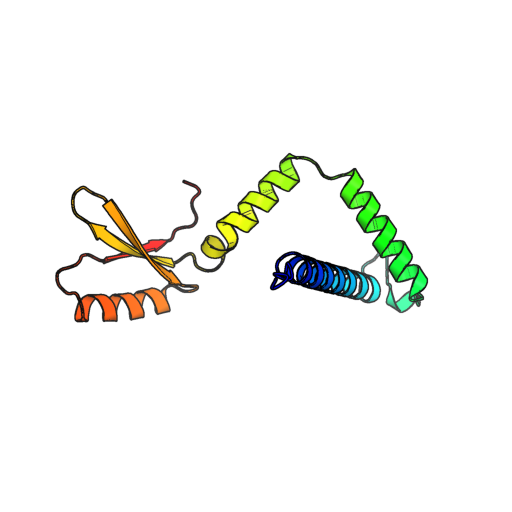4 100 HIS A O 1
ATOM 800 N N . ALA A 1 101 ? -15.423 5.015 18.509 1.00 91.88 101 ALA A N 1
ATOM 801 C CA . ALA A 1 101 ? -14.097 4.413 18.412 1.00 91.88 101 ALA A CA 1
ATOM 802 C C . ALA A 1 101 ? -13.120 5.076 19.394 1.00 91.88 101 ALA A C 1
ATOM 804 O O . ALA A 1 101 ? -12.948 6.291 19.375 1.00 91.88 101 ALA A O 1
ATOM 805 N N . ILE A 1 102 ? -12.462 4.275 20.234 1.00 93.25 102 ILE A N 1
ATOM 806 C CA . ILE A 1 102 ? -11.493 4.756 21.228 1.00 93.25 102 ILE A CA 1
ATOM 807 C C . ILE A 1 102 ? -10.061 4.626 20.708 1.00 93.25 102 ILE A C 1
ATOM 809 O O . ILE A 1 102 ? -9.275 5.564 20.809 1.00 93.25 102 ILE A O 1
ATOM 813 N N . ALA A 1 103 ? -9.703 3.449 20.189 1.00 92.31 103 ALA A N 1
ATOM 814 C CA . ALA A 1 103 ? -8.354 3.149 19.712 1.00 92.31 103 ALA A CA 1
ATOM 815 C C . ALA A 1 103 ? -8.343 1.912 18.801 1.00 92.31 103 ALA A C 1
ATOM 817 O O . ALA A 1 103 ? -9.231 1.063 18.907 1.00 92.31 103 ALA A O 1
ATOM 818 N N . ARG A 1 104 ? -7.315 1.803 17.946 1.00 93.75 104 ARG A N 1
ATOM 819 C CA . ARG A 1 104 ? -7.056 0.652 17.065 1.00 93.75 104 ARG A CA 1
ATOM 820 C C . ARG A 1 104 ? -5.688 0.014 17.337 1.00 93.75 104 ARG A C 1
ATOM 822 O O . ARG A 1 104 ? -4.714 0.722 17.598 1.00 93.75 104 ARG A O 1
ATOM 829 N N . PHE A 1 105 ? -5.601 -1.303 17.186 1.00 93.56 105 PHE A N 1
ATOM 830 C CA . PHE A 1 105 ? -4.449 -2.139 17.521 1.00 93.56 105 PHE A CA 1
ATOM 831 C C . PHE A 1 105 ? -4.124 -3.116 16.391 1.00 93.56 105 PHE A C 1
ATOM 833 O O . PHE A 1 105 ? -5.010 -3.564 15.663 1.00 93.56 105 PHE A O 1
ATOM 840 N N . VAL A 1 106 ? -2.835 -3.431 16.251 1.00 90.44 106 VAL A N 1
ATOM 841 C CA . VAL A 1 106 ? -2.341 -4.383 15.243 1.00 90.44 106 VAL A CA 1
ATOM 842 C C . VAL A 1 106 ? -2.753 -5.805 15.617 1.00 90.44 106 VAL A C 1
ATOM 844 O O . VAL A 1 106 ? -3.284 -6.540 14.792 1.00 90.44 106 VAL A O 1
ATOM 847 N N . ASN A 1 107 ? -2.553 -6.181 16.880 1.00 92.06 107 ASN A N 1
ATOM 848 C CA . ASN A 1 107 ? -2.917 -7.487 17.413 1.00 92.06 107 ASN A CA 1
ATOM 849 C C . ASN A 1 107 ? -4.040 -7.354 18.455 1.00 92.06 107 ASN A C 1
ATOM 851 O O . ASN A 1 107 ? -4.274 -6.282 19.016 1.00 92.06 107 ASN A O 1
ATOM 855 N N . ARG A 1 108 ? -4.748 -8.461 18.699 1.00 94.19 108 ARG A N 1
ATOM 856 C CA . ARG A 1 108 ? -5.869 -8.499 19.644 1.00 94.19 108 ARG A CA 1
ATOM 857 C C . ARG A 1 108 ? -5.417 -8.351 21.099 1.00 94.19 108 ARG A C 1
ATOM 859 O O . ARG A 1 108 ? -6.128 -7.740 21.888 1.00 94.19 108 ARG A O 1
ATOM 866 N N . GLN A 1 109 ? -4.243 -8.880 21.437 1.00 95.94 109 GLN A N 1
ATOM 867 C CA . GLN A 1 109 ? -3.731 -8.909 22.806 1.00 95.94 109 GLN A CA 1
ATOM 868 C C . GLN A 1 109 ? -3.550 -7.495 23.375 1.00 95.94 109 GLN A C 1
ATOM 870 O O . GLN A 1 109 ? -4.041 -7.203 24.464 1.00 95.94 109 GLN A O 1
ATOM 875 N N . ASP A 1 110 ? -2.959 -6.586 22.598 1.00 96.00 110 ASP A N 1
ATOM 876 C CA . ASP A 1 110 ? -2.807 -5.179 22.980 1.00 96.00 110 ASP A CA 1
ATOM 877 C C . ASP A 1 110 ? -4.169 -4.503 23.213 1.00 96.00 110 ASP A C 1
ATOM 879 O O . ASP A 1 110 ? -4.324 -3.678 24.121 1.00 96.00 110 ASP A O 1
ATOM 883 N N . ALA A 1 111 ? -5.176 -4.863 22.408 1.00 96.50 111 ALA A N 1
ATOM 884 C CA . ALA A 1 111 ? -6.537 -4.368 22.578 1.00 96.50 111 ALA A CA 1
ATOM 885 C C . ALA A 1 111 ? -7.163 -4.897 23.878 1.00 96.50 111 ALA A C 1
ATOM 887 O O . ALA A 1 111 ? -7.759 -4.120 24.624 1.00 96.50 111 ALA A O 1
ATOM 888 N N . ASP A 1 112 ? -6.997 -6.184 24.187 1.00 97.44 112 ASP A N 1
ATOM 889 C CA . ASP A 1 112 ? -7.489 -6.799 25.426 1.00 97.44 112 ASP A CA 1
ATOM 890 C C . ASP A 1 112 ? -6.829 -6.177 26.671 1.00 97.44 112 ASP A C 1
ATOM 892 O O . ASP A 1 112 ? -7.515 -5.837 27.643 1.00 97.44 112 ASP A O 1
ATOM 896 N N . ASP A 1 113 ? -5.516 -5.940 26.638 1.00 96.81 113 ASP A N 1
ATOM 897 C CA . ASP A 1 113 ? -4.796 -5.308 27.747 1.00 96.81 113 ASP A CA 1
ATOM 898 C C . ASP A 1 113 ? -5.219 -3.846 27.945 1.00 96.81 113 ASP A C 1
ATOM 900 O O . ASP A 1 113 ? -5.463 -3.408 29.081 1.00 96.81 113 ASP A O 1
ATOM 904 N N . ARG A 1 114 ? -5.424 -3.095 26.854 1.00 95.44 114 ARG A N 1
ATOM 905 C CA . ARG A 1 114 ? -5.973 -1.735 26.934 1.00 95.44 114 ARG A CA 1
ATOM 906 C C . ARG A 1 114 ? -7.421 -1.726 27.425 1.00 95.44 114 ARG A C 1
ATOM 908 O O . ARG A 1 114 ? -7.772 -0.868 28.237 1.00 95.44 114 ARG A O 1
ATOM 915 N N . LEU A 1 115 ? -8.253 -2.666 26.980 1.00 96.06 115 LEU A N 1
ATOM 916 C CA . LEU A 1 115 ? -9.641 -2.814 27.423 1.00 96.06 115 LEU A CA 1
ATOM 917 C C . LEU A 1 115 ? -9.710 -3.094 28.929 1.00 96.06 115 LEU A C 1
ATOM 919 O O . LEU A 1 115 ? -10.522 -2.489 29.634 1.00 96.06 115 LEU A O 1
ATOM 923 N N . ARG A 1 116 ? -8.826 -3.959 29.445 1.00 96.00 116 ARG A N 1
ATOM 924 C CA . ARG A 1 116 ? -8.716 -4.246 30.882 1.00 96.00 116 ARG A CA 1
ATOM 925 C C . ARG A 1 116 ? -8.394 -2.983 31.681 1.00 96.00 116 ARG A C 1
ATOM 927 O O . ARG A 1 116 ? -8.999 -2.769 32.729 1.00 96.00 116 ARG A O 1
ATOM 934 N N . ALA A 1 117 ? -7.486 -2.138 31.193 1.00 95.12 117 ALA A N 1
ATOM 935 C CA . ALA A 1 117 ? -7.189 -0.853 31.824 1.00 95.12 117 ALA A CA 1
ATOM 936 C C . ALA A 1 117 ? -8.399 0.100 31.785 1.00 95.12 117 ALA A C 1
ATOM 938 O O . ALA A 1 117 ? -8.774 0.652 32.818 1.00 95.12 117 ALA A O 1
ATOM 939 N N . LEU A 1 118 ? -9.060 0.245 30.631 1.00 94.69 118 LEU A N 1
ATOM 940 C CA . LEU A 1 118 ? -10.235 1.115 30.474 1.00 94.69 118 LEU A CA 1
ATOM 941 C C . LEU A 1 118 ? -11.370 0.747 31.434 1.00 94.69 118 LEU A C 1
ATOM 943 O O . LEU A 1 118 ? -11.934 1.632 32.073 1.00 94.69 118 LEU A O 1
ATOM 947 N N . ARG A 1 119 ? -11.654 -0.549 31.600 1.00 95.12 119 ARG A N 1
ATOM 948 C CA . ARG A 1 119 ? -12.677 -1.037 32.539 1.00 95.12 119 ARG A CA 1
ATOM 949 C C . ARG A 1 119 ? -12.358 -0.721 34.004 1.00 95.12 119 ARG A C 1
ATOM 951 O O . ARG A 1 119 ? -13.281 -0.577 34.794 1.00 95.12 119 ARG A O 1
ATOM 958 N N . ARG A 1 120 ? -11.077 -0.586 34.374 1.00 95.31 120 ARG A N 1
ATOM 959 C CA . ARG A 1 120 ? -10.669 -0.180 35.733 1.00 95.31 120 ARG A CA 1
ATOM 960 C C . ARG A 1 120 ? -10.866 1.316 35.972 1.00 95.31 120 ARG A C 1
ATOM 962 O O . ARG A 1 120 ? -11.307 1.697 37.048 1.00 95.31 120 ARG A O 1
ATOM 969 N N . TYR A 1 121 ? -10.536 2.154 34.986 1.00 93.69 121 TYR A N 1
ATOM 970 C CA . TYR A 1 121 ? -10.623 3.614 35.124 1.00 93.69 121 TYR A CA 1
ATOM 971 C C . TYR A 1 121 ? -12.029 4.169 34.870 1.00 93.69 121 TYR A C 1
ATOM 973 O O . TYR A 1 121 ? -12.380 5.212 35.414 1.00 93.69 121 TYR A O 1
ATOM 981 N N . VAL A 1 122 ? -12.834 3.492 34.047 1.00 92.94 122 VAL A N 1
ATOM 982 C CA . VAL A 1 122 ? -14.190 3.921 33.677 1.00 92.94 122 VAL A CA 1
ATOM 983 C C . VAL A 1 122 ? -15.159 2.735 33.796 1.00 92.94 122 VAL A C 1
ATOM 985 O O . VAL A 1 122 ? -15.646 2.230 32.784 1.00 92.94 122 VAL A O 1
ATOM 988 N N . PRO A 1 123 ? -15.457 2.266 35.021 1.00 89.75 123 PRO A N 1
ATOM 989 C CA . PRO A 1 123 ? -16.248 1.050 35.237 1.00 89.75 123 PRO A CA 1
ATOM 990 C C . PRO A 1 123 ? -17.702 1.173 34.757 1.00 89.75 123 PRO A C 1
ATOM 992 O O . PRO A 1 123 ? -18.329 0.173 34.429 1.00 89.75 123 PRO A O 1
ATOM 995 N N . ASN A 1 124 ? -18.225 2.400 34.665 1.00 92.81 124 ASN A N 1
ATOM 996 C CA . ASN A 1 124 ? -19.612 2.669 34.269 1.00 92.81 124 ASN A CA 1
ATOM 997 C C . ASN A 1 124 ? -19.809 2.758 32.745 1.00 92.81 124 ASN A C 1
ATOM 999 O O . ASN A 1 124 ? -20.909 3.059 32.285 1.00 92.81 124 ASN A O 1
ATOM 1003 N N . ALA A 1 125 ? -18.752 2.575 31.949 1.00 91.94 125 ALA A N 1
ATOM 1004 C CA . ALA A 1 125 ? -18.840 2.586 30.495 1.00 91.94 125 ALA A CA 1
ATOM 1005 C C . ALA A 1 125 ? -18.735 1.166 29.931 1.00 91.94 125 ALA A C 1
ATOM 1007 O O . ALA A 1 125 ? -17.867 0.385 30.321 1.00 91.94 125 ALA A O 1
ATOM 1008 N N . THR A 1 126 ? -19.588 0.860 28.957 1.00 94.31 126 THR A N 1
ATOM 1009 C CA . THR A 1 126 ? -19.527 -0.400 28.217 1.00 94.31 126 THR A CA 1
ATOM 1010 C C . THR A 1 126 ? -18.543 -0.265 27.063 1.00 94.31 126 THR A C 1
ATOM 1012 O O . THR A 1 126 ? -18.659 0.640 26.233 1.00 94.31 126 THR A O 1
ATOM 1015 N N . PHE A 1 127 ? -17.572 -1.173 27.018 1.00 95.38 127 PHE A N 1
ATOM 1016 C CA . PHE A 1 127 ? -16.554 -1.235 25.977 1.00 95.38 127 PHE A CA 1
ATOM 1017 C C . PHE A 1 127 ? -16.497 -2.630 25.364 1.00 95.38 127 PHE A C 1
ATOM 1019 O O . PHE A 1 127 ? -16.531 -3.631 26.093 1.00 95.38 127 PHE A O 1
ATOM 1026 N N . GLU A 1 128 ? -16.313 -2.671 24.048 1.00 94.81 128 GLU A N 1
ATOM 1027 C CA . GLU A 1 128 ? -16.194 -3.894 23.256 1.00 94.81 128 GLU A CA 1
ATOM 1028 C C . GLU A 1 128 ? -14.994 -3.818 22.315 1.00 94.81 128 GLU A C 1
ATOM 1030 O O . GLU A 1 128 ? -14.601 -2.736 21.876 1.00 94.81 128 GLU A O 1
ATOM 1035 N N . ILE A 1 129 ? -14.406 -4.978 22.017 1.00 95.56 129 ILE A N 1
ATOM 1036 C CA . ILE A 1 129 ? -13.402 -5.115 20.961 1.00 95.56 129 ILE A CA 1
ATOM 1037 C C . ILE A 1 129 ? -14.102 -5.635 19.717 1.00 95.56 129 ILE A C 1
ATOM 1039 O O . ILE A 1 129 ? -14.695 -6.713 19.743 1.00 95.56 129 ILE A O 1
ATOM 1043 N N . VAL A 1 130 ? -13.973 -4.888 18.629 1.00 93.50 130 VAL A N 1
ATOM 1044 C CA . VAL A 1 130 ? -14.524 -5.213 17.318 1.00 93.50 130 VAL A CA 1
ATOM 1045 C C . VAL A 1 130 ? -13.372 -5.416 16.345 1.00 93.50 130 VAL A C 1
ATOM 1047 O O . VAL A 1 130 ? -12.352 -4.726 16.411 1.00 93.50 130 VAL A O 1
ATOM 1050 N N . PHE A 1 131 ? -13.527 -6.385 15.452 1.00 91.31 131 PHE A N 1
ATOM 1051 C CA . PHE A 1 131 ? -12.659 -6.535 14.296 1.00 91.31 131 PHE A CA 1
ATOM 1052 C C . PHE A 1 131 ? -13.285 -5.761 13.135 1.00 91.31 131 PHE A C 1
ATOM 1054 O O . PHE A 1 131 ? -14.342 -6.144 12.646 1.00 91.31 131 PHE A O 1
ATOM 1061 N N . ASP A 1 132 ? -12.675 -4.642 12.750 1.00 84.88 132 ASP A N 1
ATOM 1062 C CA . ASP A 1 132 ? -13.216 -3.724 11.743 1.00 84.88 132 ASP A CA 1
ATOM 1063 C C . ASP A 1 132 ? -12.323 -3.705 10.499 1.00 84.88 132 ASP A C 1
ATOM 1065 O O . ASP A 1 132 ? -11.332 -2.963 10.431 1.00 84.88 132 ASP A O 1
ATOM 1069 N N . LEU A 1 133 ? -12.710 -4.542 9.533 1.00 74.69 133 LEU A N 1
ATOM 1070 C CA . LEU A 1 133 ? -12.168 -4.592 8.174 1.00 74.69 133 LEU A CA 1
ATOM 1071 C C . LEU A 1 133 ? -13.186 -4.179 7.100 1.00 74.69 133 LEU A C 1
ATOM 1073 O O . LEU A 1 133 ? -12.804 -4.092 5.935 1.00 74.69 133 LEU A O 1
ATOM 1077 N N . GLU A 1 134 ? -14.449 -3.938 7.458 1.00 59.19 134 GLU A N 1
ATOM 1078 C CA . GLU A 1 134 ? -15.506 -3.733 6.466 1.00 59.19 134 GLU A CA 1
ATOM 1079 C C . GLU A 1 134 ? -15.595 -2.275 5.979 1.00 59.19 134 GLU A C 1
ATOM 1081 O O . GLU A 1 134 ? -15.355 -1.294 6.701 1.00 59.19 134 GLU A O 1
ATOM 1086 N N . GLU A 1 135 ? -15.920 -2.153 4.692 1.00 54.22 135 GLU A N 1
ATOM 1087 C CA . GLU A 1 135 ? -16.391 -0.925 4.064 1.00 54.22 135 GLU A CA 1
ATOM 1088 C C .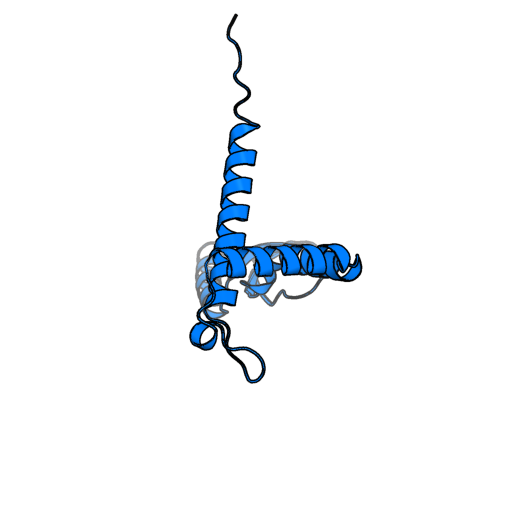 GLU A 1 135 ? -17.800 -0.632 4.579 1.00 54.22 135 GLU A C 1
ATOM 1090 O O . GLU A 1 135 ? -18.709 -1.438 4.402 1.00 54.22 135 GLU A O 1
ATOM 1095 N N . SER A 1 136 ? -17.974 0.509 5.243 1.00 46.12 136 SER A N 1
ATOM 1096 C CA . SER A 1 136 ? -19.295 1.097 5.484 1.00 46.12 136 SER A CA 1
ATOM 1097 C C . SER A 1 136 ? -19.524 2.217 4.486 1.00 46.12 136 SER A C 1
ATOM 1099 O O . SER A 1 136 ? -18.543 2.964 4.248 1.00 46.12 136 SER A O 1
#

Radius of gyration: 24.17 Å; chains: 1; bounding box: 55×64×56 Å

Secondary structure (DSSP, 8-state):
------TTTHHHHHHHHHHHHHHHHHHHHHHHT-B-SS-BHHHHT--HHHHHHHHHHHHHHHHHT--HHHHHHHHHHHHHHHHHH--EEEEEEETTTEEEEEEEESSHHHHHHHHHHHHHH-TTSEEEEEE-----

Foldseek 3Di:
DDDPDPPPPPVVVVVVVVVVVVVLVVQLVCQCCDDDPVDGNVVVVDDPVNSVVVSVVVVVVCVVPDDPVVVVVVVVCVVCVQCVQFQKWKWWQDPPRDIDTDDTHNDVVVVVVVVVVCCVVCVPIDIDIDRDPDDD